Protein AF-A0A0D8YDX7-F1 (afdb_monomer)

Structure (mmCIF, N/CA/C/O backbon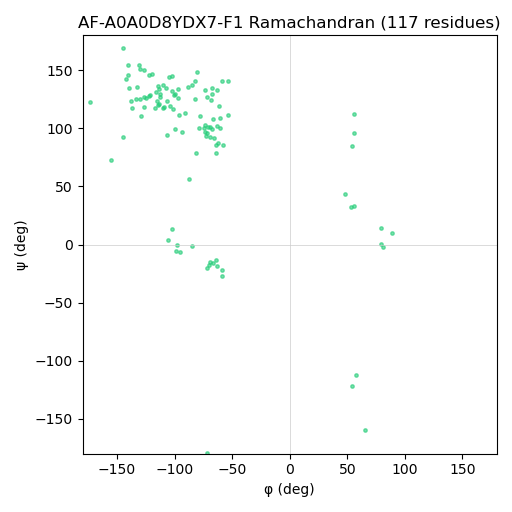e):
data_AF-A0A0D8YDX7-F1
#
_entry.id   AF-A0A0D8YDX7-F1
#
loop_
_atom_site.group_PDB
_atom_site.id
_atom_site.type_symbol
_atom_site.label_atom_id
_atom_site.label_alt_id
_atom_site.label_comp_id
_atom_site.label_asym_id
_atom_site.label_entity_id
_atom_site.label_seq_id
_atom_site.pdbx_PDB_ins_code
_atom_site.Cartn_x
_atom_site.Cartn_y
_atom_site.Cartn_z
_atom_site.occupancy
_atom_site.B_iso_or_equiv
_atom_site.auth_seq_id
_atom_site.auth_comp_id
_atom_site.auth_asym_id
_atom_site.auth_atom_id
_atom_site.pdbx_PDB_model_num
ATOM 1 N N . MET A 1 1 ? 17.106 62.598 -8.892 1.00 35.50 1 MET A N 1
ATOM 2 C CA . MET A 1 1 ? 16.479 61.569 -9.748 1.00 35.50 1 MET A CA 1
ATOM 3 C C . MET A 1 1 ? 17.534 61.063 -10.715 1.00 35.50 1 MET A C 1
ATOM 5 O O . MET A 1 1 ? 18.081 61.894 -11.414 1.00 35.50 1 MET A O 1
ATOM 9 N N . ASN A 1 2 ? 17.863 59.791 -10.877 1.00 33.59 2 ASN A N 1
ATOM 10 C CA . ASN A 1 2 ? 17.853 58.587 -10.048 1.00 33.59 2 ASN A CA 1
ATOM 11 C C . ASN A 1 2 ? 18.557 57.538 -10.937 1.00 33.59 2 ASN A C 1
ATOM 13 O O . ASN A 1 2 ? 18.104 57.330 -12.055 1.00 33.59 2 ASN A O 1
ATOM 17 N N . PHE A 1 3 ? 19.644 56.956 -10.418 1.00 34.06 3 PHE A N 1
ATOM 18 C CA . PHE A 1 3 ? 20.275 55.658 -10.732 1.00 34.06 3 PHE A CA 1
ATOM 19 C C . PHE A 1 3 ? 20.681 55.375 -12.196 1.00 34.06 3 PHE A C 1
ATOM 21 O O . PHE A 1 3 ? 19.845 55.068 -13.035 1.00 34.06 3 PHE A O 1
ATOM 28 N N . SER A 1 4 ? 21.943 55.609 -12.582 1.00 35.69 4 SER A N 1
ATOM 29 C CA . SER A 1 4 ? 23.144 54.760 -12.377 1.00 35.69 4 SER A CA 1
ATOM 30 C C . SER A 1 4 ? 23.031 53.330 -12.908 1.00 35.69 4 SER A C 1
ATOM 32 O O . SER A 1 4 ? 22.323 52.493 -12.357 1.00 35.69 4 SER A O 1
ATOM 34 N N . ASP A 1 5 ? 23.842 53.092 -13.941 1.00 38.41 5 ASP A N 1
ATOM 35 C CA . ASP A 1 5 ? 24.911 52.092 -13.940 1.00 38.41 5 ASP A CA 1
ATOM 36 C C . ASP A 1 5 ? 24.523 50.662 -13.573 1.00 38.41 5 ASP A C 1
ATOM 38 O O . ASP A 1 5 ? 24.761 50.180 -12.466 1.00 38.41 5 ASP A O 1
ATOM 42 N N . VAL A 1 6 ? 24.059 49.918 -14.574 1.00 37.69 6 VAL A N 1
ATOM 43 C CA . VAL A 1 6 ? 24.164 48.457 -14.546 1.00 37.69 6 VAL A CA 1
ATOM 44 C C . VAL A 1 6 ? 25.579 48.083 -14.992 1.00 37.69 6 VAL A C 1
ATOM 46 O O . VAL A 1 6 ? 25.835 47.718 -16.138 1.00 37.69 6 VAL A O 1
ATOM 49 N N . VAL A 1 7 ? 26.520 48.217 -14.058 1.00 36.59 7 VAL A N 1
ATOM 50 C CA . VAL A 1 7 ? 27.841 47.586 -14.128 1.00 36.59 7 VAL A CA 1
ATOM 51 C C . VAL A 1 7 ? 27.625 46.091 -13.918 1.00 36.59 7 VAL A C 1
ATOM 53 O O . VAL A 1 7 ? 27.432 45.624 -12.798 1.00 36.59 7 VAL A O 1
ATOM 56 N N . VAL A 1 8 ? 27.629 45.324 -15.006 1.00 35.22 8 VAL A N 1
ATOM 57 C CA . VAL A 1 8 ? 27.686 43.861 -14.937 1.00 35.22 8 VAL A CA 1
ATOM 58 C C . VAL A 1 8 ? 29.109 43.484 -14.538 1.00 35.22 8 VAL A C 1
ATOM 60 O O . VAL A 1 8 ? 30.025 43.455 -15.358 1.00 35.22 8 VAL A O 1
ATOM 63 N N . THR A 1 9 ? 29.309 43.252 -13.243 1.00 39.44 9 THR A N 1
ATOM 64 C CA . THR A 1 9 ? 30.568 42.770 -12.678 1.00 39.44 9 THR A CA 1
ATOM 65 C C . THR A 1 9 ? 30.823 41.339 -13.153 1.00 39.44 9 THR A C 1
ATOM 67 O O . THR A 1 9 ? 30.272 40.375 -12.625 1.00 39.44 9 THR A O 1
ATOM 70 N N . LEU A 1 10 ? 31.663 41.200 -14.178 1.00 37.12 10 LEU A N 1
ATOM 71 C CA . LEU A 1 10 ? 32.223 39.926 -14.610 1.00 37.12 10 LEU A CA 1
ATOM 72 C C . LEU A 1 10 ? 33.295 39.510 -13.592 1.00 37.12 10 LEU A C 1
ATOM 74 O O . LEU A 1 10 ? 34.413 40.024 -13.608 1.00 37.12 10 LEU A O 1
ATOM 78 N N . PHE A 1 11 ? 32.958 38.603 -12.678 1.00 36.28 11 PHE A N 1
ATOM 79 C CA . PHE A 1 11 ? 33.943 38.012 -11.775 1.00 36.28 11 PHE A CA 1
ATOM 80 C C . PHE A 1 11 ? 34.848 37.048 -12.553 1.00 36.28 11 PHE A C 1
ATOM 82 O O . PHE A 1 11 ? 34.528 35.880 -12.763 1.00 36.28 11 PHE A O 1
ATOM 89 N N . LEU A 1 12 ? 36.002 37.564 -12.975 1.00 34.06 12 LEU A N 1
ATOM 90 C CA . LEU A 1 12 ? 37.183 36.783 -13.325 1.00 34.06 12 LEU A CA 1
ATOM 91 C C . LEU A 1 12 ? 37.752 36.171 -12.041 1.00 34.06 12 LEU A C 1
ATOM 93 O O . LEU A 1 12 ? 38.438 36.844 -11.275 1.00 34.06 12 LEU A O 1
ATOM 97 N N . ILE A 1 13 ? 37.486 34.888 -11.808 1.00 36.88 13 ILE A N 1
ATOM 98 C CA . ILE A 1 13 ? 38.253 34.103 -10.841 1.00 36.88 13 ILE A CA 1
ATOM 99 C C . ILE A 1 13 ? 39.376 33.409 -11.613 1.00 36.88 13 ILE A C 1
ATOM 101 O O . ILE A 1 13 ? 39.193 32.372 -12.247 1.00 36.88 13 ILE A O 1
ATOM 105 N N . VAL A 1 14 ? 40.548 34.042 -11.576 1.00 36.28 14 VAL A N 1
ATOM 106 C CA . VAL A 1 14 ? 41.832 33.448 -11.947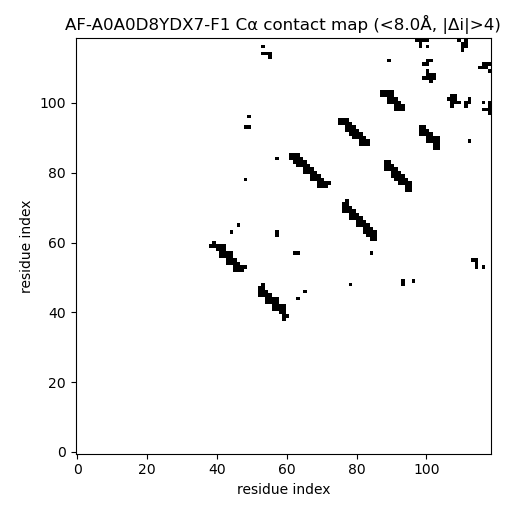 1.00 36.28 14 VAL A CA 1
ATOM 107 C C . VAL A 1 14 ? 42.275 32.573 -1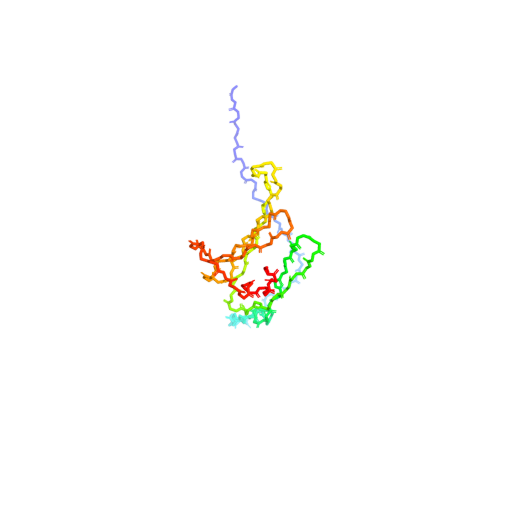0.778 1.00 36.28 14 VAL A C 1
ATOM 109 O O . VAL A 1 14 ? 42.645 33.094 -9.729 1.00 36.28 14 VAL A O 1
ATOM 112 N N . ILE A 1 15 ? 42.271 31.251 -10.950 1.00 42.00 15 ILE A N 1
ATOM 113 C CA . ILE A 1 15 ? 43.072 30.361 -10.102 1.00 42.00 15 ILE A CA 1
ATOM 114 C C . ILE A 1 15 ? 44.240 29.887 -10.952 1.00 42.00 15 ILE A C 1
ATOM 116 O O . ILE A 1 15 ? 44.149 28.942 -11.731 1.00 42.00 15 ILE A O 1
ATOM 120 N N . ALA A 1 16 ? 45.343 30.615 -10.814 1.00 37.25 16 ALA A N 1
ATOM 121 C CA . ALA A 1 16 ? 46.650 30.185 -11.254 1.00 37.25 16 ALA A CA 1
ATOM 122 C C . ALA A 1 16 ? 47.152 29.101 -10.292 1.00 37.25 16 ALA A C 1
ATOM 124 O O . ALA A 1 16 ? 47.620 29.420 -9.204 1.00 37.25 16 ALA A O 1
ATOM 125 N N . GLN A 1 17 ? 47.087 27.835 -10.697 1.00 38.38 17 GLN A N 1
ATOM 126 C CA . GLN A 1 17 ? 48.061 26.831 -10.270 1.00 38.38 17 GLN A CA 1
ATOM 127 C C . GLN A 1 17 ? 48.446 25.996 -11.489 1.00 38.38 17 GLN A C 1
ATOM 129 O O . GLN A 1 17 ? 47.601 25.423 -12.171 1.00 38.38 17 GLN A O 1
ATOM 134 N N . GLY A 1 18 ? 49.732 26.074 -11.827 1.00 41.12 18 GLY A N 1
ATOM 135 C CA . GLY A 1 18 ? 50.272 25.702 -13.122 1.00 41.12 18 GLY A CA 1
ATOM 136 C C . GLY A 1 18 ? 50.114 24.228 -13.459 1.00 41.12 18 GLY A C 1
ATOM 137 O O . GLY A 1 18 ? 50.501 23.365 -12.683 1.00 41.12 18 GLY A O 1
ATOM 138 N N . TYR A 1 19 ? 49.649 23.974 -14.677 1.00 36.22 19 TYR A N 1
ATOM 139 C CA . TYR A 1 19 ? 49.995 22.788 -15.445 1.00 36.22 19 TYR A CA 1
ATOM 140 C C . TYR A 1 19 ? 50.240 23.220 -16.890 1.00 36.22 19 TYR A C 1
ATOM 142 O O . TYR A 1 19 ? 49.415 23.880 -17.520 1.00 36.22 19 TYR A O 1
ATOM 150 N N . VAL A 1 20 ? 51.434 22.894 -17.376 1.00 37.56 20 VAL A N 1
ATOM 151 C CA . VAL A 1 20 ? 51.886 23.101 -18.751 1.00 37.56 20 VAL A CA 1
ATOM 152 C C . VAL A 1 20 ? 50.971 22.299 -19.676 1.00 37.56 20 VAL A C 1
ATOM 154 O O . VAL A 1 20 ? 50.876 21.080 -19.552 1.00 37.56 20 VAL A O 1
ATOM 157 N N . ILE A 1 21 ? 50.276 22.975 -20.589 1.00 36.81 21 ILE A N 1
ATOM 158 C CA . ILE A 1 21 ? 49.446 22.323 -21.604 1.00 36.81 21 ILE A CA 1
ATOM 159 C C . ILE A 1 21 ? 50.388 21.830 -22.707 1.00 36.81 21 ILE A C 1
ATOM 161 O O . ILE A 1 21 ? 50.825 22.610 -23.551 1.00 36.81 21 ILE A O 1
ATOM 165 N N . SER A 1 22 ? 50.719 20.539 -22.702 1.00 36.59 22 SER A N 1
ATOM 166 C CA . SER A 1 22 ? 51.305 19.885 -23.877 1.00 36.59 22 SER A CA 1
ATOM 167 C C . SER A 1 22 ? 50.252 19.829 -24.993 1.00 36.59 22 SER A C 1
ATOM 169 O O . SER A 1 22 ? 49.138 19.360 -24.741 1.00 36.59 22 SER A O 1
ATOM 171 N N . PRO A 1 23 ? 50.556 20.266 -26.228 1.00 42.22 23 PRO A N 1
ATOM 172 C CA . PRO A 1 23 ? 49.589 20.314 -27.315 1.00 42.22 23 PRO A CA 1
ATOM 173 C C . PRO A 1 23 ? 49.556 18.973 -28.052 1.00 42.22 23 PRO A C 1
ATOM 175 O O . PRO A 1 23 ? 49.806 18.926 -29.249 1.00 42.22 23 PRO A O 1
ATOM 178 N N . ASP A 1 24 ? 49.296 17.865 -27.357 1.00 46.00 24 ASP A N 1
ATOM 179 C CA . ASP A 1 24 ? 49.053 16.600 -28.060 1.00 46.00 24 ASP A CA 1
ATOM 180 C C . ASP A 1 24 ? 48.219 15.613 -27.247 1.00 46.00 24 ASP A C 1
ATOM 182 O O . ASP A 1 24 ? 48.687 14.617 -26.698 1.00 46.00 24 ASP A O 1
ATOM 186 N N . SER A 1 25 ? 46.929 15.902 -27.127 1.00 39.19 25 SER A N 1
ATOM 187 C CA . SER A 1 25 ? 45.969 14.914 -26.651 1.00 39.19 25 SER A CA 1
ATOM 188 C C . SER A 1 25 ? 44.656 15.123 -27.377 1.00 39.19 25 SER A C 1
ATOM 190 O O . SER A 1 25 ? 43.792 15.897 -26.971 1.00 39.19 25 SER A O 1
ATOM 192 N N . ARG A 1 26 ? 44.501 14.397 -28.486 1.00 48.09 26 ARG A N 1
ATOM 193 C CA . ARG A 1 26 ? 43.193 14.051 -29.046 1.00 48.09 26 ARG A CA 1
ATOM 194 C C . ARG A 1 26 ? 42.408 13.289 -27.976 1.00 48.09 26 ARG A C 1
ATOM 196 O O . ARG A 1 26 ? 42.416 12.060 -27.948 1.00 48.09 26 ARG A O 1
ATOM 203 N N . ILE A 1 27 ? 41.730 14.014 -27.091 1.00 43.19 27 ILE A N 1
ATOM 204 C CA . ILE A 1 27 ? 40.774 13.436 -26.150 1.00 43.19 27 ILE A CA 1
ATOM 205 C C . ILE A 1 27 ? 39.583 12.970 -26.987 1.00 43.19 27 ILE A C 1
ATOM 207 O O . ILE A 1 27 ? 38.658 13.724 -27.291 1.00 43.19 27 ILE A O 1
ATOM 211 N N . ARG A 1 28 ? 39.614 11.698 -27.396 1.00 45.00 28 ARG A N 1
ATOM 212 C CA . ARG A 1 28 ? 38.389 10.965 -27.701 1.00 45.00 28 ARG A CA 1
ATOM 213 C C . ARG A 1 28 ? 37.583 10.959 -26.409 1.00 45.00 28 ARG A C 1
ATOM 215 O O . ARG A 1 28 ? 37.865 10.176 -25.509 1.00 45.00 28 ARG A O 1
ATOM 222 N N . SER A 1 29 ? 36.602 11.852 -26.324 1.00 44.28 29 SER A N 1
ATOM 223 C CA . SER A 1 29 ? 35.541 11.804 -25.324 1.00 44.28 29 SER A CA 1
ATOM 224 C C . SER A 1 29 ? 34.728 10.529 -25.559 1.00 44.28 29 SER A C 1
ATOM 226 O O . SER A 1 29 ? 33.684 10.527 -26.212 1.00 44.28 29 SER A O 1
ATOM 228 N N . ARG A 1 30 ? 35.255 9.391 -25.097 1.00 46.38 30 ARG A N 1
ATOM 229 C CA . ARG A 1 30 ? 34.444 8.209 -24.844 1.00 46.38 30 ARG A CA 1
ATOM 230 C C . ARG A 1 30 ? 33.665 8.554 -23.587 1.00 46.38 30 ARG A C 1
ATOM 232 O O . ARG A 1 30 ? 34.160 8.416 -22.476 1.00 46.38 30 ARG A O 1
ATOM 239 N N . ARG A 1 31 ? 32.462 9.079 -23.792 1.00 46.84 31 ARG A N 1
ATOM 240 C CA . ARG A 1 31 ? 31.436 9.189 -22.763 1.00 46.84 31 ARG A CA 1
ATOM 241 C C . ARG A 1 31 ? 31.114 7.754 -22.347 1.00 46.84 31 ARG A C 1
ATOM 243 O O . ARG A 1 31 ? 30.285 7.102 -22.973 1.00 46.84 31 ARG A O 1
ATOM 250 N N . GLU A 1 32 ? 31.861 7.217 -21.389 1.00 48.31 32 GLU A N 1
ATOM 251 C CA . GLU A 1 32 ? 31.455 6.006 -20.691 1.00 48.31 32 GLU A CA 1
ATOM 252 C C . GLU A 1 32 ? 30.170 6.383 -19.969 1.00 48.31 32 GLU A C 1
ATOM 254 O O . GLU A 1 32 ? 30.160 7.152 -19.008 1.00 48.31 32 GLU A O 1
ATOM 259 N N . ILE A 1 33 ? 29.051 5.952 -20.544 1.00 53.66 33 ILE A N 1
ATOM 260 C CA . ILE A 1 33 ? 27.773 5.948 -19.860 1.00 53.66 33 ILE A CA 1
ATOM 261 C C . ILE A 1 33 ? 27.983 4.930 -18.743 1.00 53.66 33 ILE A C 1
ATOM 263 O O . ILE A 1 33 ? 27.852 3.730 -18.962 1.00 53.66 33 ILE A O 1
ATOM 267 N N . PHE A 1 34 ? 28.419 5.400 -17.575 1.00 53.41 34 PHE A N 1
ATOM 268 C CA . PHE A 1 34 ? 28.310 4.639 -16.343 1.00 53.41 34 PHE A CA 1
ATOM 269 C C . PHE A 1 34 ? 26.809 4.495 -16.095 1.00 53.41 34 PHE A C 1
ATOM 271 O O . PHE A 1 34 ? 26.179 5.350 -15.474 1.00 53.41 34 PHE A O 1
ATOM 278 N N . GLU A 1 35 ? 26.205 3.474 -16.700 1.00 59.16 35 GLU A N 1
ATOM 279 C CA . GLU A 1 35 ? 24.892 3.013 -16.288 1.00 59.16 35 GLU A CA 1
ATOM 280 C C . GLU A 1 35 ? 25.050 2.584 -14.836 1.00 59.16 35 GLU A C 1
ATOM 282 O O . GLU A 1 35 ? 25.761 1.626 -14.543 1.00 59.16 35 GLU A O 1
ATOM 287 N N . ASP A 1 36 ? 24.473 3.367 -13.928 1.00 66.31 36 ASP A N 1
ATOM 288 C CA . ASP A 1 36 ? 24.455 3.055 -12.509 1.00 66.31 36 ASP A CA 1
ATOM 289 C C . ASP A 1 36 ? 23.884 1.635 -12.334 1.00 66.31 36 ASP A C 1
ATOM 291 O O . ASP A 1 36 ? 22.699 1.417 -12.618 1.00 66.31 36 ASP A O 1
ATOM 295 N N . PRO A 1 37 ? 24.695 0.648 -11.910 1.00 62.41 37 PRO A N 1
ATOM 296 C CA . PRO A 1 37 ? 24.249 -0.735 -11.798 1.00 62.41 37 PRO A CA 1
ATOM 297 C C . PRO A 1 37 ? 23.146 -0.901 -10.741 1.00 62.41 37 PRO A C 1
ATOM 299 O O . PRO A 1 37 ? 22.475 -1.935 -10.714 1.00 62.41 37 PRO A O 1
ATOM 302 N N . GLU A 1 38 ? 22.909 0.099 -9.883 1.00 64.38 38 GLU A N 1
ATOM 303 C CA . GLU A 1 38 ? 21.780 0.097 -8.947 1.00 64.38 38 GLU A CA 1
ATOM 304 C C . GLU A 1 38 ? 20.430 0.317 -9.629 1.00 64.38 38 GLU A C 1
ATOM 306 O O . GLU A 1 38 ? 19.400 -0.106 -9.100 1.00 64.38 38 GLU A O 1
ATOM 311 N N . ARG A 1 39 ? 20.419 0.879 -10.842 1.00 61.56 39 ARG A N 1
ATOM 312 C CA . ARG A 1 39 ? 19.192 1.149 -11.602 1.00 61.56 39 ARG A CA 1
ATOM 313 C C . ARG A 1 39 ? 18.453 -0.118 -12.039 1.00 61.56 39 ARG A C 1
ATOM 315 O O . ARG A 1 39 ? 17.281 -0.040 -12.390 1.00 61.56 39 ARG A O 1
ATOM 322 N N . PHE A 1 40 ? 19.120 -1.272 -11.996 1.00 67.88 40 PHE A N 1
ATOM 323 C CA . PHE A 1 40 ? 18.568 -2.571 -12.389 1.00 67.88 40 PHE A CA 1
ATOM 324 C C . PHE A 1 40 ? 18.244 -3.490 -11.204 1.00 67.88 40 PHE A C 1
ATOM 326 O O . PHE A 1 40 ? 17.828 -4.631 -11.412 1.00 67.88 40 PHE A O 1
ATOM 333 N N . LYS A 1 41 ? 18.400 -3.020 -9.959 1.00 76.81 41 LYS A N 1
ATOM 334 C CA . LYS A 1 41 ? 18.040 -3.811 -8.776 1.00 76.81 41 LYS A CA 1
ATOM 335 C C . LYS A 1 41 ? 16.548 -3.654 -8.451 1.00 76.81 41 LYS A C 1
ATOM 337 O O . LYS A 1 41 ? 16.033 -2.534 -8.502 1.00 76.81 41 LYS A O 1
ATOM 342 N N . PRO A 1 42 ? 15.838 -4.744 -8.102 1.00 84.06 42 PRO A N 1
ATOM 343 C CA . PRO A 1 42 ? 14.473 -4.639 -7.603 1.00 84.06 42 PRO A CA 1
ATOM 344 C C . PRO A 1 42 ? 14.439 -3.769 -6.341 1.00 84.06 42 PRO A C 1
ATOM 346 O O . PRO A 1 42 ? 15.337 -3.826 -5.496 1.00 84.06 42 PRO A O 1
ATOM 349 N N . ARG A 1 43 ? 13.402 -2.936 -6.232 1.00 89.62 43 ARG A N 1
ATOM 350 C CA . ARG A 1 43 ? 13.197 -2.022 -5.100 1.00 89.62 43 ARG A CA 1
ATOM 351 C C . ARG A 1 43 ? 12.097 -2.565 -4.200 1.00 89.62 43 ARG A C 1
ATOM 353 O O . ARG A 1 43 ? 11.112 -3.099 -4.688 1.00 89.62 43 ARG A O 1
ATOM 360 N N . MET A 1 44 ? 12.226 -2.381 -2.889 1.00 92.12 44 MET A N 1
ATOM 361 C CA . MET A 1 44 ? 11.180 -2.774 -1.942 1.00 92.12 44 MET A CA 1
ATOM 362 C C . MET A 1 44 ? 10.220 -1.613 -1.699 1.00 92.12 44 MET A C 1
ATOM 364 O O . MET A 1 44 ? 10.595 -0.618 -1.072 1.00 92.12 44 MET A O 1
ATOM 368 N N . ALA A 1 45 ? 8.969 -1.754 -2.132 1.00 93.00 45 ALA A N 1
ATOM 369 C CA . ALA A 1 45 ? 7.903 -0.854 -1.711 1.00 93.00 45 ALA A CA 1
ATOM 370 C C . ALA A 1 45 ? 7.367 -1.311 -0.350 1.00 93.00 45 ALA A C 1
ATOM 372 O O . ALA A 1 45 ? 7.242 -2.510 -0.098 1.00 93.00 45 ALA A O 1
ATOM 373 N N . LYS A 1 46 ? 7.063 -0.362 0.541 1.00 94.75 46 LYS A N 1
ATOM 374 C CA . LYS A 1 46 ? 6.513 -0.634 1.875 1.00 94.75 46 LYS A CA 1
ATOM 375 C C . LYS A 1 46 ? 5.326 0.276 2.149 1.00 94.75 46 LYS A C 1
ATOM 377 O O . LYS A 1 46 ? 5.420 1.479 1.914 1.00 94.75 46 LYS A O 1
ATOM 382 N N . ILE A 1 47 ? 4.253 -0.287 2.690 1.00 94.56 47 ILE A N 1
ATOM 383 C CA . ILE A 1 47 ? 3.084 0.458 3.167 1.00 94.56 47 ILE A CA 1
ATOM 384 C C . ILE A 1 47 ? 2.779 0.072 4.612 1.00 94.56 47 ILE A C 1
ATOM 386 O O . ILE A 1 47 ? 3.058 -1.051 5.035 1.00 94.56 47 ILE A O 1
ATOM 390 N N . LYS A 1 48 ? 2.210 1.008 5.373 1.00 93.50 48 LYS A N 1
ATOM 391 C CA . LYS A 1 48 ? 1.663 0.743 6.705 1.00 93.50 48 LYS A CA 1
ATOM 392 C C . LYS A 1 48 ? 0.145 0.830 6.616 1.00 93.50 48 LYS A C 1
ATOM 394 O O . LYS A 1 48 ? -0.367 1.894 6.281 1.00 93.50 48 LYS A O 1
ATOM 399 N N . ILE A 1 49 ? -0.546 -0.265 6.903 1.00 91.25 49 ILE A N 1
ATOM 400 C CA . ILE A 1 49 ? -2.004 -0.307 7.023 1.00 91.25 49 ILE A CA 1
ATOM 401 C C . ILE A 1 49 ? -2.298 -0.624 8.480 1.00 91.25 49 ILE A C 1
ATOM 403 O O . ILE A 1 49 ? -1.857 -1.659 8.984 1.00 91.25 49 ILE A O 1
ATOM 407 N N . ASP A 1 50 ? -3.005 0.286 9.149 1.00 86.81 50 ASP A N 1
ATOM 408 C CA . ASP A 1 50 ? -3.211 0.227 10.596 1.00 86.81 50 ASP A CA 1
ATOM 409 C C . ASP A 1 50 ? -1.854 0.117 11.335 1.00 86.81 50 ASP A C 1
ATOM 411 O O . ASP A 1 50 ? -0.971 0.961 11.128 1.00 86.81 50 ASP A O 1
ATOM 415 N N . ASP A 1 51 ? -1.633 -0.934 12.131 1.00 87.38 51 ASP A N 1
ATOM 416 C CA . ASP A 1 51 ? -0.354 -1.213 12.800 1.00 87.38 51 ASP A CA 1
ATOM 417 C C . ASP A 1 51 ? 0.497 -2.305 12.135 1.00 87.38 51 ASP A C 1
ATOM 419 O O . ASP A 1 51 ? 1.500 -2.757 12.695 1.00 87.38 51 ASP A O 1
ATOM 423 N N . LYS A 1 52 ? 0.154 -2.703 10.905 1.00 91.38 52 LYS A N 1
ATOM 424 C CA . LYS A 1 52 ? 0.889 -3.7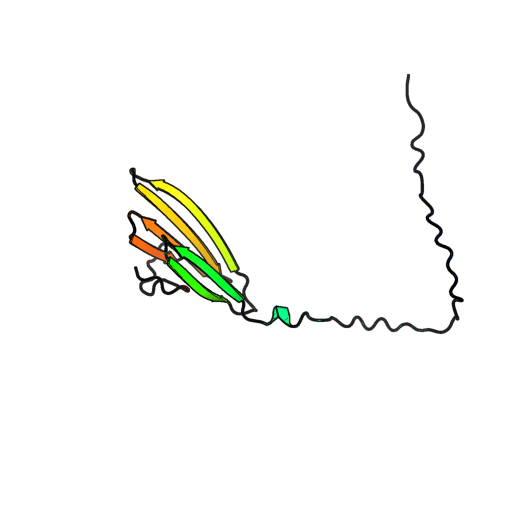21 10.143 1.00 91.38 52 LYS A CA 1
ATOM 425 C C . LYS A 1 52 ? 1.633 -3.115 8.961 1.00 91.38 52 LYS A C 1
ATOM 427 O O . LYS A 1 52 ? 1.111 -2.286 8.217 1.00 91.38 52 LYS A O 1
ATOM 432 N N . TYR A 1 53 ? 2.867 -3.569 8.772 1.00 93.50 53 TYR A N 1
ATOM 433 C CA . TYR A 1 53 ? 3.681 -3.226 7.613 1.00 93.50 53 TYR A CA 1
ATOM 434 C C . TYR A 1 53 ? 3.578 -4.322 6.562 1.00 93.50 53 TYR A C 1
ATOM 436 O O . TYR A 1 53 ? 3.721 -5.503 6.874 1.00 93.50 53 TYR A O 1
ATOM 444 N N . TYR A 1 54 ? 3.385 -3.908 5.317 1.00 94.94 54 TYR A N 1
ATOM 445 C CA . TYR A 1 54 ? 3.379 -4.780 4.151 1.00 94.94 54 TYR A CA 1
ATOM 446 C C . TYR A 1 54 ? 4.485 -4.338 3.204 1.00 94.94 54 TYR A C 1
ATOM 448 O O . TYR A 1 54 ? 4.798 -3.147 3.112 1.00 94.94 54 TYR A O 1
ATOM 456 N N . SER A 1 55 ? 5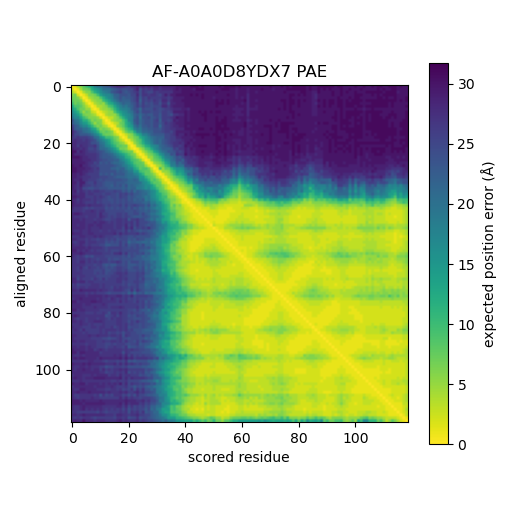.088 -5.291 2.501 1.00 95.00 55 SER A N 1
ATOM 457 C CA . SER A 1 55 ? 6.152 -5.012 1.545 1.00 95.00 55 SER A CA 1
ATOM 458 C C . SER A 1 55 ? 6.027 -5.874 0.307 1.00 95.00 55 SER A C 1
ATOM 460 O O . SER A 1 55 ? 5.644 -7.034 0.416 1.00 95.00 55 SER A O 1
ATOM 462 N N . THR A 1 56 ? 6.410 -5.319 -0.836 1.00 94.81 56 THR A N 1
ATOM 463 C CA . THR A 1 56 ? 6.437 -6.042 -2.107 1.00 94.81 56 THR A CA 1
ATOM 464 C C . THR A 1 56 ? 7.662 -5.650 -2.924 1.00 94.81 56 THR A C 1
ATOM 466 O O . THR A 1 56 ? 8.216 -4.555 -2.751 1.00 94.81 56 THR A O 1
ATOM 469 N N . GLU A 1 57 ? 8.094 -6.558 -3.791 1.00 94.38 57 GLU A N 1
ATOM 470 C CA . GLU A 1 57 ? 9.184 -6.324 -4.731 1.00 94.38 57 GLU A CA 1
ATOM 471 C C . GLU A 1 57 ? 8.658 -5.581 -5.958 1.00 94.38 57 GLU A C 1
ATOM 473 O O . GLU A 1 57 ? 7.732 -6.020 -6.639 1.00 94.38 57 GLU A O 1
ATOM 478 N N . VAL A 1 58 ? 9.276 -4.444 -6.259 1.00 92.19 58 VAL A N 1
ATOM 479 C CA . VAL A 1 58 ? 9.023 -3.665 -7.465 1.00 92.19 58 VAL A CA 1
ATOM 480 C C . VAL A 1 58 ? 10.148 -3.954 -8.457 1.00 92.19 58 VAL A C 1
ATOM 482 O O . VAL A 1 58 ? 11.305 -3.616 -8.173 1.00 92.19 58 VAL A O 1
ATOM 485 N N . PRO A 1 59 ? 9.844 -4.546 -9.627 1.00 91.19 59 PRO A N 1
ATOM 486 C CA . PRO A 1 59 ? 10.830 -4.742 -10.680 1.00 91.19 59 PRO A CA 1
ATOM 487 C C . PRO A 1 59 ? 11.517 -3.425 -11.049 1.00 91.19 59 PRO A C 1
ATOM 489 O O . PRO A 1 59 ? 10.866 -2.388 -11.149 1.00 91.19 59 PRO A O 1
ATOM 492 N N . ALA A 1 60 ? 12.827 -3.466 -11.299 1.00 88.00 60 ALA A N 1
ATOM 493 C CA . ALA A 1 60 ? 13.640 -2.269 -11.530 1.00 88.00 60 ALA A CA 1
ATOM 494 C C . ALA A 1 60 ? 13.173 -1.412 -12.724 1.00 88.00 60 ALA A C 1
ATOM 496 O O . ALA A 1 60 ? 13.349 -0.198 -12.735 1.00 88.00 60 ALA A O 1
ATOM 497 N N . MET A 1 61 ? 12.528 -2.046 -13.709 1.00 88.69 61 MET A N 1
ATOM 498 C CA . MET A 1 61 ? 11.941 -1.382 -14.877 1.00 88.69 61 MET A CA 1
ATOM 499 C C . MET A 1 61 ? 10.709 -0.523 -14.556 1.00 88.69 61 MET A C 1
ATOM 501 O O . MET A 1 61 ? 10.280 0.256 -15.406 1.00 88.69 61 MET A O 1
ATOM 505 N N . TYR A 1 62 ? 10.112 -0.689 -13.373 1.00 90.44 62 TYR A N 1
ATOM 506 C CA . TYR A 1 62 ? 8.916 0.035 -12.973 1.00 90.44 62 TYR A CA 1
ATOM 507 C C . TYR A 1 62 ? 9.227 1.091 -11.921 1.00 90.44 62 TYR A C 1
ATOM 509 O O . TYR A 1 62 ? 9.892 0.852 -10.909 1.00 90.44 62 TYR A O 1
ATOM 517 N N . ASP A 1 63 ? 8.655 2.268 -12.145 1.00 90.12 63 ASP A N 1
ATOM 518 C CA . ASP A 1 63 ? 8.507 3.271 -11.108 1.00 90.12 63 ASP A CA 1
ATOM 519 C C . ASP A 1 63 ? 7.313 2.964 -10.224 1.00 90.12 63 ASP A C 1
ATOM 521 O O . ASP A 1 63 ? 6.307 2.404 -10.671 1.00 90.12 63 ASP A O 1
ATOM 525 N N . TYR A 1 64 ? 7.433 3.349 -8.957 1.00 94.00 64 TYR A N 1
ATOM 526 C CA . TYR A 1 64 ? 6.339 3.262 -8.012 1.00 94.00 64 TYR A CA 1
ATOM 527 C C . TYR A 1 64 ? 6.143 4.575 -7.269 1.00 94.00 64 TYR A C 1
ATOM 529 O O . TYR A 1 64 ? 7.080 5.345 -7.058 1.00 94.00 64 TYR A O 1
ATOM 537 N N . ALA A 1 65 ? 4.902 4.815 -6.870 1.00 94.88 65 ALA A N 1
ATOM 538 C CA . ALA A 1 65 ? 4.520 5.947 -6.049 1.00 94.88 65 ALA A CA 1
ATOM 539 C C . ALA A 1 65 ? 3.448 5.509 -5.054 1.00 94.88 65 ALA A C 1
ATOM 541 O O . ALA A 1 65 ? 2.585 4.689 -5.369 1.00 94.88 65 ALA A O 1
ATOM 542 N N . ILE A 1 66 ? 3.532 6.044 -3.841 1.00 96.19 66 ILE A N 1
ATOM 543 C CA . ILE A 1 66 ? 2.630 5.728 -2.738 1.00 96.19 66 ILE A CA 1
ATOM 544 C C . ILE A 1 66 ? 2.081 7.052 -2.225 1.00 96.19 66 ILE A C 1
ATOM 546 O O . ILE A 1 66 ? 2.849 7.959 -1.900 1.00 96.19 66 ILE A O 1
ATOM 550 N N . TRP A 1 67 ? 0.760 7.154 -2.145 1.00 96.00 67 TRP A N 1
ATOM 551 C CA . TRP A 1 67 ? 0.069 8.304 -1.576 1.00 96.00 67 TRP A CA 1
ATOM 552 C C . TRP A 1 67 ? -0.813 7.844 -0.434 1.00 96.00 67 TRP A C 1
ATOM 554 O O . TRP A 1 67 ? -1.646 6.960 -0.615 1.00 96.00 67 TRP A O 1
ATOM 564 N N . THR A 1 68 ? -0.669 8.487 0.716 1.00 95.31 68 THR A N 1
ATOM 565 C CA . THR A 1 68 ? -1.469 8.203 1.906 1.00 95.31 68 THR A CA 1
ATOM 566 C C . THR A 1 68 ? -2.341 9.407 2.219 1.00 95.31 68 THR A C 1
ATOM 568 O O . THR A 1 68 ? -1.867 10.543 2.203 1.00 95.31 68 THR A O 1
ATOM 571 N N . ASN A 1 69 ? -3.616 9.164 2.495 1.00 94.12 69 ASN A N 1
ATOM 572 C CA . ASN A 1 69 ? -4.582 10.175 2.895 1.00 94.12 69 ASN A CA 1
ATOM 573 C C . ASN A 1 69 ? -5.471 9.608 4.006 1.00 94.12 69 ASN A C 1
ATOM 575 O O . ASN A 1 69 ? -5.967 8.491 3.881 1.00 94.12 69 ASN A O 1
ATOM 579 N N . SER A 1 70 ? -5.698 10.385 5.058 1.00 94.25 70 SER A N 1
ATOM 580 C CA . SER A 1 70 ? -6.592 10.035 6.158 1.00 94.25 70 SER A CA 1
ATOM 581 C C . SER A 1 70 ? -7.674 11.102 6.281 1.00 94.25 70 SER A C 1
ATOM 583 O O . SER A 1 70 ? -7.365 12.290 6.359 1.00 94.25 70 SER A O 1
ATOM 585 N N . TYR A 1 71 ? -8.937 10.689 6.312 1.00 94.25 71 TYR A N 1
ATOM 586 C CA . TYR A 1 71 ? -10.089 11.589 6.418 1.00 94.25 71 TYR A CA 1
ATOM 587 C C . TYR A 1 71 ? -11.203 10.961 7.258 1.00 94.25 71 TYR A C 1
ATOM 589 O O . TYR A 1 71 ? -11.139 9.786 7.607 1.00 94.25 71 TYR A O 1
ATOM 597 N N . ILE A 1 72 ? -12.212 11.756 7.616 1.00 94.38 72 ILE A N 1
ATOM 598 C CA . ILE A 1 72 ? -13.412 11.268 8.301 1.00 94.38 72 ILE A CA 1
ATOM 599 C C . ILE A 1 72 ? -14.537 11.119 7.275 1.00 94.38 72 ILE A C 1
ATOM 601 O O . ILE A 1 72 ? -14.832 12.062 6.542 1.00 94.38 72 ILE A O 1
ATOM 605 N N . GLU A 1 73 ? -15.177 9.954 7.241 1.00 91.75 73 GLU A N 1
ATOM 606 C CA . GLU A 1 73 ? -16.356 9.660 6.419 1.00 91.75 73 GLU A CA 1
ATOM 607 C C . GLU A 1 73 ? -17.413 9.030 7.328 1.00 91.75 73 GLU A C 1
ATOM 609 O O . GLU A 1 73 ? -17.125 8.071 8.036 1.00 91.75 73 GLU A O 1
ATOM 614 N N . ASN A 1 74 ? -18.627 9.588 7.366 1.00 92.69 74 ASN A N 1
ATOM 615 C CA . ASN A 1 74 ? -19.722 9.099 8.222 1.00 92.69 74 ASN A CA 1
ATOM 616 C C . ASN A 1 74 ? -19.363 8.951 9.719 1.00 92.69 74 ASN A C 1
ATOM 618 O O . ASN A 1 74 ? -19.891 8.085 10.407 1.00 92.69 74 ASN A O 1
ATOM 622 N N . GLY A 1 75 ? -18.469 9.804 10.232 1.00 93.31 75 GLY A N 1
ATOM 623 C CA . GLY A 1 75 ? -18.010 9.759 11.626 1.00 93.31 75 GLY A CA 1
ATOM 624 C C . GLY A 1 75 ? -16.915 8.725 11.907 1.00 93.31 75 GLY A C 1
ATOM 625 O O . GLY A 1 75 ? -16.399 8.689 13.022 1.00 93.31 75 GLY A O 1
ATOM 626 N N . GLU A 1 76 ? -16.508 7.936 10.912 1.00 93.06 76 GLU A N 1
ATOM 627 C CA . GLU A 1 76 ? -15.423 6.964 11.028 1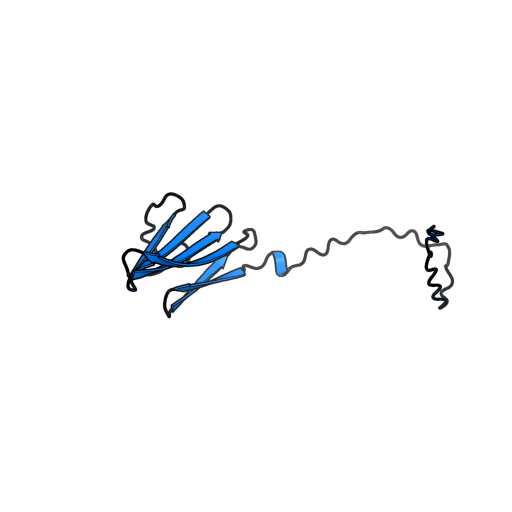.00 93.06 76 GLU A CA 1
ATOM 628 C C . GLU A 1 76 ? -14.141 7.487 10.379 1.00 93.06 76 GLU A C 1
ATOM 630 O O . GLU A 1 76 ? -14.161 8.177 9.355 1.00 93.06 76 GLU A O 1
ATOM 635 N N . LYS A 1 77 ? -12.996 7.144 10.976 1.00 92.69 77 LYS A N 1
ATOM 636 C CA . LYS A 1 77 ? -11.693 7.400 10.365 1.00 92.69 77 LYS A CA 1
ATOM 637 C C . LYS A 1 77 ? -11.499 6.456 9.183 1.00 92.69 77 LYS A C 1
ATOM 639 O O . LYS A 1 77 ? -11.586 5.236 9.332 1.00 92.69 77 LYS A O 1
ATOM 644 N N . VAL A 1 78 ? -11.182 7.041 8.038 1.00 94.62 78 VAL A N 1
ATOM 645 C CA . VAL A 1 78 ? -10.843 6.348 6.803 1.00 94.62 78 VAL A CA 1
ATOM 646 C C . VAL A 1 78 ? -9.388 6.614 6.463 1.00 94.62 78 VAL A C 1
ATOM 648 O O . VAL A 1 78 ? -8.999 7.758 6.234 1.00 94.62 78 VAL 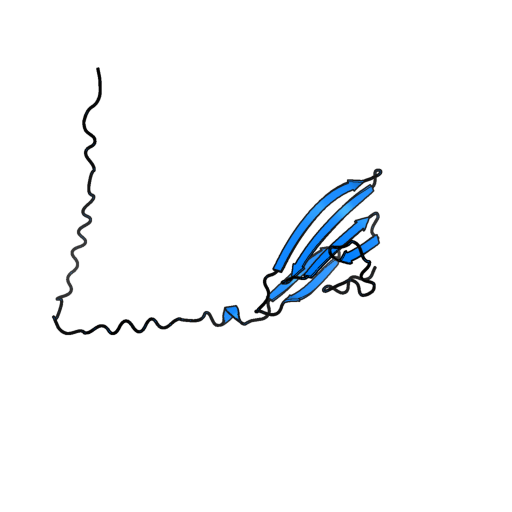A O 1
ATOM 651 N N . ASP A 1 79 ? -8.600 5.547 6.372 1.00 95.06 79 ASP A N 1
ATOM 652 C CA . ASP A 1 79 ? -7.228 5.601 5.876 1.00 95.06 79 ASP A CA 1
ATOM 653 C C . ASP A 1 79 ? -7.194 5.053 4.447 1.00 95.06 79 ASP A C 1
ATOM 655 O O . ASP A 1 79 ? -7.558 3.905 4.188 1.00 95.06 79 ASP A O 1
ATOM 659 N N . ARG A 1 80 ? -6.779 5.885 3.495 1.00 96.25 80 ARG A N 1
ATOM 660 C CA . ARG A 1 80 ? -6.675 5.551 2.076 1.00 96.25 80 ARG A CA 1
ATOM 661 C C . ARG A 1 80 ? -5.218 5.593 1.638 1.00 96.25 80 ARG A C 1
ATOM 663 O O . ARG A 1 80 ? -4.577 6.637 1.723 1.00 96.25 80 ARG A O 1
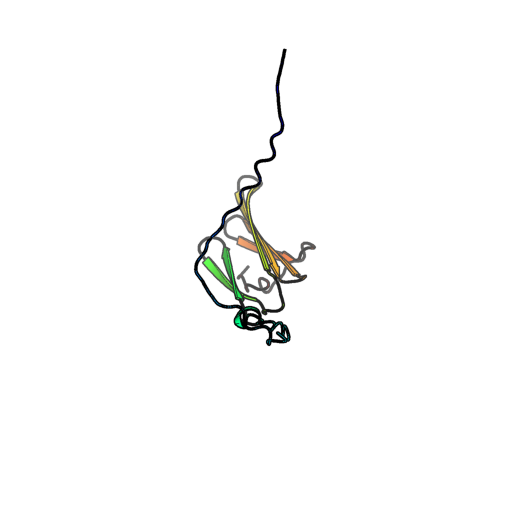ATOM 670 N N . ILE A 1 81 ? -4.726 4.487 1.096 1.00 97.25 81 ILE A N 1
ATOM 671 C CA . ILE A 1 81 ? -3.399 4.390 0.490 1.00 97.25 81 ILE A CA 1
ATOM 672 C C . ILE A 1 81 ? -3.582 4.055 -0.981 1.00 97.25 81 ILE A C 1
ATOM 674 O O . ILE A 1 81 ? -4.119 3.007 -1.320 1.00 97.25 81 ILE A O 1
ATOM 678 N N . SER A 1 82 ? -3.146 4.944 -1.860 1.00 96.94 82 SER A N 1
ATOM 679 C CA . SER A 1 82 ? -3.075 4.676 -3.292 1.00 96.94 82 SER A CA 1
ATOM 680 C C . SER A 1 82 ? -1.650 4.266 -3.625 1.00 96.94 82 SER A C 1
ATOM 682 O O . SER A 1 82 ? -0.710 5.002 -3.318 1.00 96.94 82 SER A O 1
ATOM 684 N N . VAL A 1 83 ? -1.484 3.120 -4.271 1.00 96.56 83 VAL A N 1
ATOM 685 C CA . VAL A 1 83 ? -0.189 2.659 -4.763 1.00 96.56 83 VAL A CA 1
ATOM 686 C C . VAL A 1 83 ? -0.240 2.583 -6.274 1.00 96.56 83 VAL A C 1
ATOM 688 O O . VAL A 1 83 ? -1.155 1.999 -6.845 1.00 96.56 83 VAL A O 1
ATOM 691 N N . ARG A 1 84 ? 0.765 3.162 -6.923 1.00 96.31 84 ARG A N 1
ATOM 692 C CA . ARG A 1 84 ? 1.019 2.980 -8.346 1.00 96.31 84 ARG A CA 1
ATOM 693 C C . ARG A 1 84 ? 2.312 2.208 -8.529 1.00 96.31 84 ARG A C 1
ATOM 695 O O . ARG A 1 84 ? 3.323 2.623 -7.974 1.00 96.31 84 ARG A O 1
ATOM 702 N N . ILE A 1 85 ? 2.289 1.151 -9.336 1.00 94.25 85 ILE A N 1
ATOM 703 C CA . ILE A 1 85 ? 3.480 0.432 -9.811 1.00 94.25 85 ILE A CA 1
ATOM 704 C C . ILE A 1 85 ? 3.364 0.320 -11.332 1.00 94.25 85 ILE A C 1
ATOM 706 O O . ILE A 1 85 ? 2.477 -0.355 -11.858 1.00 94.25 85 ILE A O 1
ATOM 710 N N . GLY A 1 86 ? 4.220 1.043 -12.056 1.00 91.50 86 GLY A N 1
ATOM 711 C CA . GLY A 1 86 ? 4.109 1.194 -13.505 1.00 91.50 86 GLY A CA 1
ATOM 712 C C . GLY A 1 86 ? 2.749 1.774 -13.922 1.00 91.50 86 GLY A C 1
ATOM 713 O O . GLY A 1 86 ? 2.435 2.938 -13.640 1.00 91.50 86 GLY A O 1
ATOM 714 N N . ASN A 1 87 ? 1.941 0.950 -14.596 1.00 90.75 87 ASN A N 1
ATOM 715 C CA . ASN A 1 87 ? 0.605 1.312 -15.087 1.00 90.75 87 ASN A CA 1
ATOM 716 C C . ASN A 1 87 ? -0.539 0.832 -14.184 1.00 90.75 87 ASN A C 1
ATOM 718 O O . ASN A 1 87 ? -1.693 1.174 -14.439 1.00 90.75 87 ASN A O 1
ATOM 722 N N . TYR A 1 88 ? -0.238 0.060 -13.141 1.00 90.75 88 TYR A N 1
ATOM 723 C CA . TYR A 1 88 ? -1.236 -0.430 -12.200 1.00 90.75 88 TYR A CA 1
ATOM 724 C C . TYR A 1 88 ? -1.418 0.582 -11.077 1.00 90.75 88 TYR A C 1
ATOM 726 O O . TYR A 1 88 ? -0.435 1.115 -10.558 1.00 90.75 88 TYR A O 1
ATOM 734 N N . ILE A 1 89 ? -2.673 0.853 -10.725 1.00 96.19 89 ILE A N 1
ATOM 735 C CA . ILE A 1 89 ? -3.034 1.638 -9.547 1.00 96.19 89 ILE A CA 1
ATOM 736 C C . ILE A 1 89 ? -3.973 0.787 -8.709 1.00 96.19 89 ILE A C 1
ATOM 738 O O . ILE A 1 89 ? -5.008 0.332 -9.200 1.00 96.19 89 ILE A O 1
ATOM 742 N N . GLU A 1 90 ? -3.609 0.625 -7.448 1.00 96.94 90 GLU A N 1
ATOM 743 C CA . GLU A 1 90 ? -4.386 -0.071 -6.436 1.00 96.94 90 GLU A CA 1
ATOM 744 C C . GLU A 1 90 ? -4.661 0.884 -5.279 1.00 96.94 90 GLU A C 1
ATOM 746 O O . GLU A 1 90 ? -3.856 1.765 -4.959 1.00 96.94 90 GLU A O 1
ATOM 751 N N . VAL A 1 91 ? -5.826 0.743 -4.662 1.00 97.25 91 VAL A N 1
ATOM 752 C CA . VAL A 1 91 ? -6.296 1.603 -3.583 1.00 97.25 91 VAL A CA 1
ATOM 753 C C . VAL A 1 91 ? -6.674 0.731 -2.400 1.00 97.25 91 VAL A C 1
ATOM 755 O O . VAL A 1 91 ? -7.602 -0.067 -2.474 1.00 97.25 91 VAL A O 1
ATOM 758 N N . TYR A 1 92 ? -5.978 0.933 -1.291 1.00 96.62 92 TYR A N 1
ATOM 759 C CA . TYR A 1 92 ? -6.241 0.317 -0.001 1.00 96.62 92 TYR A CA 1
ATOM 760 C C . TYR A 1 92 ? -7.074 1.293 0.821 1.00 96.62 92 TYR A C 1
ATOM 762 O O . TYR A 1 92 ? -6.582 2.360 1.195 1.00 96.62 92 TYR A O 1
ATOM 770 N N . LYS A 1 93 ? -8.339 0.966 1.082 1.00 95.75 93 LYS A N 1
ATOM 771 C CA . LYS A 1 93 ? -9.233 1.768 1.927 1.00 95.75 93 LYS A CA 1
ATOM 772 C C . LYS A 1 93 ? -9.492 1.017 3.225 1.00 95.75 93 LYS A C 1
ATOM 774 O O . LYS A 1 93 ? -10.092 -0.051 3.199 1.00 95.75 93 LYS A O 1
ATOM 779 N N . THR A 1 94 ? -9.075 1.593 4.345 1.00 95.25 94 THR A N 1
ATOM 780 C CA . THR A 1 94 ? -9.292 1.046 5.686 1.00 95.25 94 THR A CA 1
ATOM 781 C C . THR A 1 94 ? -10.358 1.855 6.401 1.00 95.25 94 THR A C 1
ATOM 783 O O . THR A 1 94 ? -10.210 3.068 6.535 1.00 95.25 94 THR A O 1
ATOM 786 N N . VAL A 1 95 ? -11.421 1.193 6.855 1.00 93.69 95 VAL A N 1
ATOM 787 C CA . VAL A 1 95 ? -12.518 1.797 7.625 1.00 93.69 95 VAL A CA 1
ATOM 788 C C . VAL A 1 95 ? -12.812 0.898 8.821 1.00 93.69 95 VAL A C 1
ATOM 790 O O . VAL A 1 95 ? -13.010 -0.305 8.649 1.00 93.69 95 VAL A O 1
ATOM 793 N N . GLY A 1 96 ? -12.777 1.447 10.038 1.00 86.62 96 GLY A N 1
ATOM 794 C CA . GLY A 1 96 ? -13.050 0.673 11.258 1.00 86.62 96 GLY A CA 1
ATOM 795 C C . GLY A 1 96 ? -12.160 -0.573 11.421 1.00 86.62 96 GLY A C 1
ATOM 796 O O . GLY A 1 96 ? -12.624 -1.609 11.892 1.00 86.62 96 GLY A O 1
ATOM 797 N N . GLY A 1 97 ? -10.905 -0.510 10.958 1.00 86.94 97 GLY A N 1
ATOM 798 C CA . GLY A 1 97 ? -9.950 -1.627 10.995 1.00 86.94 97 GLY A CA 1
ATOM 799 C C . GLY A 1 97 ? -10.129 -2.686 9.898 1.00 86.94 97 GLY A C 1
ATOM 800 O O . GLY A 1 97 ? -9.359 -3.645 9.848 1.00 86.94 97 GLY A O 1
ATOM 801 N N . ARG A 1 98 ? -11.107 -2.535 8.998 1.00 91.56 98 ARG A N 1
ATOM 802 C CA . ARG A 1 98 ? -11.293 -3.418 7.835 1.00 91.56 98 ARG A CA 1
ATOM 803 C C . ARG A 1 98 ? -10.726 -2.764 6.590 1.00 91.56 98 ARG A C 1
ATOM 805 O O . ARG A 1 98 ? -11.066 -1.621 6.296 1.00 91.56 98 ARG A O 1
ATOM 812 N N . THR A 1 99 ? -9.889 -3.493 5.860 1.00 94.50 99 THR A N 1
ATOM 813 C CA . THR A 1 99 ? -9.277 -3.001 4.623 1.00 94.50 99 THR A CA 1
ATOM 814 C C . THR A 1 99 ? -9.988 -3.600 3.424 1.00 94.50 99 THR A C 1
ATOM 816 O O . THR A 1 99 ? -10.173 -4.807 3.363 1.00 94.50 99 THR A O 1
ATOM 819 N N . ASN A 1 100 ? -10.351 -2.766 2.455 1.00 95.81 100 ASN A N 1
ATOM 820 C CA . ASN A 1 100 ? -10.770 -3.200 1.131 1.00 95.81 100 ASN A CA 1
ATOM 821 C C . ASN A 1 100 ? -9.740 -2.721 0.104 1.00 95.81 100 ASN A C 1
ATOM 823 O O . ASN A 1 100 ? -9.284 -1.576 0.178 1.00 95.81 100 ASN A O 1
ATOM 827 N N . VAL A 1 101 ? -9.373 -3.589 -0.836 1.00 96.56 101 VAL A N 1
ATOM 828 C CA . VAL A 1 101 ? -8.390 -3.285 -1.880 1.00 96.56 101 VAL A CA 1
ATOM 829 C C . VAL A 1 101 ? -9.104 -3.246 -3.217 1.00 96.56 101 VAL A C 1
ATOM 831 O O . VAL A 1 101 ? -9.814 -4.190 -3.559 1.00 96.56 101 VAL A O 1
ATOM 834 N N . THR A 1 102 ? -8.939 -2.161 -3.968 1.00 97.44 102 THR A N 1
ATOM 835 C CA . THR A 1 102 ? -9.565 -2.002 -5.283 1.00 97.44 102 THR A CA 1
ATOM 836 C C . THR A 1 102 ? -8.575 -1.560 -6.346 1.00 97.44 102 THR A C 1
ATOM 838 O O . THR A 1 102 ? -7.601 -0.875 -6.042 1.00 97.44 102 THR A O 1
ATOM 841 N N . ASP A 1 103 ? -8.858 -1.867 -7.608 1.00 95.94 103 ASP A N 1
ATOM 842 C CA . ASP A 1 103 ? -8.150 -1.276 -8.743 1.00 95.94 103 ASP A CA 1
ATOM 843 C C . ASP A 1 103 ? -8.532 0.207 -8.953 1.00 95.94 103 ASP A C 1
ATOM 845 O O . ASP A 1 103 ? -9.368 0.786 -8.249 1.00 95.94 103 ASP A O 1
ATOM 849 N N . ALA A 1 104 ? -7.940 0.833 -9.972 1.00 93.06 104 ALA A N 1
ATOM 850 C CA . ALA A 1 104 ? -8.237 2.210 -10.370 1.00 93.06 104 ALA A CA 1
ATOM 851 C C . ALA A 1 104 ? -9.713 2.468 -10.742 1.00 93.06 104 ALA A C 1
ATOM 853 O O . ALA A 1 104 ? -10.149 3.620 -10.742 1.00 93.06 104 ALA A O 1
ATOM 854 N N . LYS A 1 105 ? -10.465 1.422 -11.105 1.00 94.94 105 LYS A N 1
ATOM 855 C CA . LYS A 1 105 ? -11.876 1.483 -11.517 1.00 94.94 105 LYS A CA 1
ATOM 856 C C . LYS A 1 105 ? -12.833 1.189 -10.356 1.00 94.94 105 LYS A C 1
ATOM 858 O O . LYS A 1 105 ? -14.039 1.335 -10.532 1.00 94.94 105 LYS A O 1
ATOM 863 N N . GLY A 1 106 ? -12.314 0.800 -9.191 1.00 94.50 106 GLY A N 1
ATOM 864 C CA . GLY A 1 106 ? -13.102 0.422 -8.021 1.00 94.50 106 GLY A CA 1
ATOM 865 C C . GLY A 1 106 ? -13.486 -1.060 -7.970 1.00 94.50 106 GLY A C 1
ATOM 866 O O . GLY A 1 106 ? -14.286 -1.435 -7.114 1.00 94.50 106 GLY A O 1
ATOM 867 N N . ASN A 1 107 ? -12.933 -1.911 -8.840 1.00 96.06 107 ASN A N 1
ATOM 868 C CA . ASN A 1 107 ? -13.139 -3.356 -8.745 1.00 96.06 107 ASN A CA 1
ATOM 869 C C . ASN A 1 107 ? -12.330 -3.910 -7.573 1.00 96.06 107 ASN A C 1
ATOM 871 O O . ASN A 1 107 ? -11.150 -3.593 -7.441 1.00 96.06 107 ASN A O 1
ATOM 875 N N . VAL A 1 108 ? -12.953 -4.746 -6.743 1.00 95.38 108 VAL A N 1
ATOM 876 C CA . VAL A 1 108 ? -12.291 -5.366 -5.588 1.00 95.38 108 VAL A CA 1
ATOM 877 C C . VAL A 1 108 ? -11.221 -6.356 -6.051 1.00 95.38 108 VAL A C 1
ATOM 879 O O . VAL A 1 108 ? -11.472 -7.177 -6.932 1.00 95.38 108 VAL A O 1
ATOM 882 N N . LEU A 1 109 ? -10.049 -6.289 -5.420 1.00 95.06 109 LEU A N 1
ATOM 883 C CA . LEU A 1 109 ? -8.931 -7.214 -5.589 1.00 95.06 109 LEU A CA 1
ATOM 884 C C . LEU A 1 109 ? -8.950 -8.227 -4.429 1.00 95.06 109 LEU A C 1
ATOM 886 O O . LEU A 1 109 ? -8.533 -7.895 -3.316 1.00 95.06 109 LEU A O 1
ATOM 890 N N . PRO A 1 110 ? -9.486 -9.446 -4.641 1.00 91.06 110 PRO A N 1
ATOM 891 C CA . PRO A 1 110 ? -9.717 -10.414 -3.564 1.00 91.06 110 PRO A CA 1
ATOM 892 C C . PRO A 1 110 ? -8.425 -11.012 -2.995 1.00 91.06 110 PRO A C 1
ATOM 894 O O . PRO A 1 110 ? -8.435 -11.576 -1.905 1.00 91.06 110 PRO A O 1
ATOM 897 N N . ASP A 1 111 ? -7.318 -10.894 -3.721 1.00 92.88 111 ASP A N 1
ATOM 898 C CA . ASP A 1 111 ? -5.985 -11.325 -3.310 1.00 92.88 111 ASP A CA 1
ATOM 899 C C . ASP A 1 111 ? -5.241 -10.273 -2.473 1.00 92.88 111 ASP A C 1
ATOM 901 O O . ASP A 1 111 ? -4.112 -10.525 -2.050 1.00 92.88 111 ASP A O 1
ATOM 905 N N . GLY A 1 112 ? -5.855 -9.107 -2.231 1.00 90.88 112 GLY A N 1
ATOM 906 C CA . GLY A 1 112 ? -5.246 -8.008 -1.486 1.00 90.88 112 GLY A CA 1
ATOM 907 C C . GLY A 1 112 ? -4.257 -7.167 -2.299 1.00 90.88 112 GLY A C 1
ATOM 908 O O . GLY A 1 112 ? -3.486 -6.398 -1.706 1.00 90.88 112 GLY A O 1
ATOM 909 N N . GLY A 1 113 ? -4.266 -7.304 -3.630 1.00 93.06 113 GLY A N 1
ATOM 910 C CA . GLY A 1 113 ? -3.374 -6.588 -4.542 1.00 93.06 113 GLY A CA 1
ATOM 911 C C . GLY A 1 113 ? -1.902 -6.972 -4.377 1.00 93.06 113 GLY A C 1
ATOM 912 O O . GLY A 1 113 ? -1.564 -7.99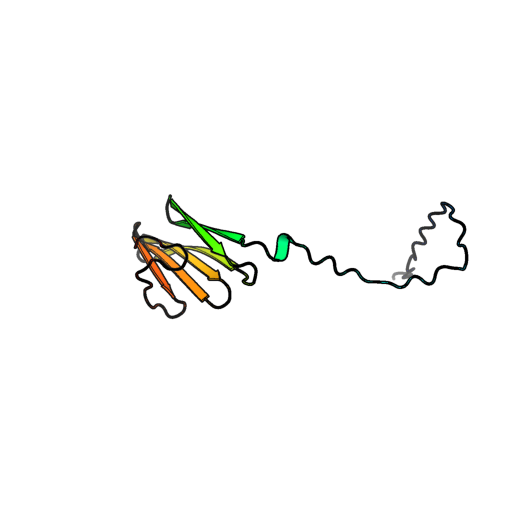9 -3.783 1.00 93.06 113 GLY A O 1
ATOM 913 N N . VAL A 1 114 ? -1.000 -6.108 -4.839 1.00 94.06 114 VAL A N 1
ATOM 914 C CA . VAL A 1 114 ? 0.456 -6.371 -4.884 1.00 94.06 114 VAL A CA 1
ATOM 915 C C . VAL A 1 114 ? 1.111 -6.578 -3.515 1.00 94.06 114 VAL A C 1
ATOM 917 O O . VAL A 1 114 ? 2.221 -7.104 -3.429 1.00 94.06 114 VAL A O 1
ATOM 920 N N . PHE A 1 115 ? 0.449 -6.143 -2.442 1.00 93.25 115 PHE A N 1
ATOM 921 C CA . PHE A 1 115 ? 0.899 -6.318 -1.058 1.00 93.25 115 PHE A CA 1
ATOM 922 C C . PHE A 1 115 ? 0.245 -7.508 -0.342 1.00 93.25 115 PHE A C 1
ATOM 924 O O . PHE A 1 115 ? 0.551 -7.733 0.830 1.00 93.25 115 PHE A O 1
ATOM 931 N N . HIS A 1 116 ? -0.650 -8.248 -1.009 1.00 92.75 116 HIS A N 1
ATOM 932 C CA . HIS A 1 116 ? -1.377 -9.395 -0.457 1.00 92.75 116 HIS A CA 1
ATOM 933 C C . HIS A 1 116 ? -2.016 -9.124 0.912 1.00 92.75 116 HIS A C 1
ATOM 935 O O . HIS A 1 116 ? -1.921 -9.914 1.858 1.00 92.75 116 HIS A O 1
ATOM 941 N N . VAL A 1 117 ? -2.641 -7.952 1.044 1.00 89.56 117 VAL A N 1
ATOM 942 C CA . VAL A 1 117 ? -3.280 -7.541 2.294 1.00 89.56 117 VAL A CA 1
ATOM 943 C C . VAL A 1 117 ? -4.495 -8.423 2.539 1.00 89.56 117 VAL A C 1
ATOM 945 O O . VAL A 1 117 ? -5.394 -8.497 1.710 1.00 89.56 117 VAL A O 1
ATOM 948 N N . LYS A 1 118 ? -4.537 -9.069 3.705 1.00 84.56 118 LYS A N 1
ATOM 949 C CA . LYS A 1 118 ? -5.705 -9.842 4.122 1.00 84.56 118 LYS A CA 1
ATOM 950 C C . LYS A 1 118 ? -6.882 -8.889 4.358 1.00 84.56 118 LYS A C 1
ATOM 952 O O . LYS A 1 118 ? -6.852 -8.123 5.324 1.00 84.56 118 LYS A O 1
ATOM 957 N N . THR A 1 119 ? -7.847 -8.937 3.447 1.00 73.56 119 THR A N 1
ATOM 958 C CA . THR A 1 119 ? -9.110 -8.191 3.464 1.00 73.56 119 THR A CA 1
ATOM 959 C C . THR A 1 119 ? -10.164 -8.856 4.345 1.00 73.56 119 THR A C 1
ATOM 961 O O . THR A 1 119 ? -10.060 -10.081 4.606 1.00 73.56 119 THR A O 1
#

Secondary structure (DSSP, 8-state):
----------------------S-------------GGGGS-EEEEEEETTEEEEEEEPTT--EEEEEEEEEETTEEEEEEEEEETTEEEEEEEETTEEEEEETTS-B-TT-GGGT---

Solvent-accessible surface area (backbone atoms only — not comparable to full-atom values): 7760 Å² total; per-residue (Å²): 141,80,83,81,82,89,75,80,80,76,84,81,81,81,80,89,73,93,74,87,80,74,96,78,73,90,75,76,81,74,78,74,77,78,71,62,76,70,64,69,45,67,41,78,49,74,49,73,58,90,94,45,77,41,62,33,81,37,55,38,92,44,60,70,52,78,47,80,48,75,50,74,57,97,89,37,63,32,42,36,37,40,40,33,52,63,92,48,43,39,35,40,40,29,47,89,89,45,46,48,33,19,41,82,87,65,51,75,35,92,66,23,56,88,53,53,43,85,101

Nearest PDB structures (foldseek):
  6u3s-assembly1_A  TM=7.385E-01  e=5.685E-02  Homo sapiens
  1qw2-assembly1_A  TM=7.591E-01  e=9.398E-01  Thermoplasma acidophilum
  4mis-assembly1_A  TM=7.218E-01  e=2.824E+00  Brucella abortus bv. 1 str. 9-941

Sequence (119 aa):
MNFSDVVVTLFLIVIAQGYVISPDSRIRSRREIFEDPERFKPRMAKIKIDDKYYSTEVPAMYDYAIWTNSYIENGEKVDRISVRIGNYIEVYKTVGGRTNVTDAKGNVLPDGGVFHVKT

Organism: Dictyocaulus viviparus (NCBI:txid29172)

pLDDT: mean 76.29, std 24.05, range [33.59, 97.44]

Foldseek 3Di:
DDDDDPPPDDDDDDDDDDDDDDPDDPPPPPVPPPPPPVLQDWDWDWDDDPNDIFIATAGSVWDKDKDWDWDDDPNWIWIWIWIDTHHWIKIWIATPNDTFIATPVRHTDCCNPRRSDHD

Mean predicted aligned error: 14.56 Å

Radius of gyration: 27.74 Å; Cα contacts (8 Å, |Δi|>4): 158; chains: 1; bounding box: 72×73×42 Å